Protein AF-A0A660Y3D9-F1 (afdb_monomer)

Sequence (81 aa):
MGDGSSGDPYLLLWRFGEGRLEGPRRLAWHRSSFHIQQTHVHPRFTEDAKGVVYTSDHTGYGNVYLVEVPDFEELPEHVHL

Foldseek 3Di:
DDQDDLVGGFDWDWDDDPNDIDAGFGQDRQNAPPPDPLQFFPWDADPVNQWIWTWHCPVPDIDIDIGGDDDNVPTHGDDDD

Nearest PDB structures (foldseek):
  3c5m-assembly3_C  TM=8.687E-01  e=6.116E-02  Vibrio parahaemolyticus RIMD 2210633
  3c5m-assembly2_B  TM=8.686E-01  e=6.884E-02  Vibrio parahaemolyticus RIMD 2210633
  1txd-assembly1_A  TM=3.829E-01  e=9.271E-01  Homo sapiens
  3f3p-assembly1_C  TM=4.117E-01  e=8.758E+00  Saccharomyces cerevisiae

Solvent-accessible surface area (backbone atoms only — not comparable to full-atom values): 4833 Å² total; per-residue (Å²): 111,46,63,68,40,84,93,47,35,26,33,31,41,55,50,78,55,96,94,40,79,45,75,49,22,45,76,43,79,49,52,35,79,61,83,45,79,83,23,34,41,78,71,40,68,43,98,84,58,52,29,36,39,30,30,23,28,66,87,78,52,67,44,81,48,76,44,76,52,72,63,74,86,77,39,50,78,62,74,93,126

Radius of gyration: 12.76 Å; Cα contacts (8 Å, |Δi|>4): 164; chains: 1; bounding box: 30×20×33 Å

Secondary structure (DSSP, 8-state):
-B---SSS-EEEEEEEETTEEEEEEEEEE------SGGGS---EE-TTSSEEEEEE-TTSS-EEEEEE---GGGSPBP---

Mean predicted aligned error: 2.74 Å

pLDDT: mean 95.61, std 6.39, range [54.03, 98.75]

Structure (mmCIF, N/CA/C/O backbone):
data_AF-A0A660Y3D9-F1
#
_entry.id   AF-A0A660Y3D9-F1
#
loop_
_atom_site.group_PDB
_atom_site.id
_atom_site.type_symbol
_atom_site.label_atom_id
_atom_site.label_alt_id
_atom_site.label_comp_id
_atom_site.label_asym_id
_atom_site.label_entity_id
_atom_site.label_seq_id
_atom_site.pdbx_PDB_ins_code
_atom_site.Cartn_x
_atom_site.Cartn_y
_atom_site.Cartn_z
_atom_site.occupancy
_atom_site.B_iso_or_equiv
_atom_site.auth_seq_id
_atom_site.auth_comp_id
_atom_site.auth_asym_id
_atom_site.auth_atom_id
_atom_site.pdbx_PDB_model_num
ATOM 1 N N . MET A 1 1 ? -4.190 5.838 3.129 1.00 93.56 1 MET A N 1
ATOM 2 C CA . MET A 1 1 ? -3.208 4.870 2.599 1.00 93.56 1 MET A CA 1
ATOM 3 C C . MET A 1 1 ? -2.206 5.643 1.756 1.00 93.56 1 MET A C 1
ATOM 5 O O . MET A 1 1 ? -2.575 6.696 1.245 1.00 93.56 1 MET A O 1
ATOM 9 N N . GLY A 1 2 ? -0.961 5.182 1.692 1.00 95.81 2 GLY A N 1
ATOM 10 C CA . GLY A 1 2 ? 0.140 5.841 0.989 1.00 95.81 2 GLY A CA 1
ATOM 11 C C . GLY A 1 2 ? 1.125 4.820 0.428 1.00 95.81 2 GLY A C 1
ATOM 12 O O . GLY A 1 2 ? 1.104 3.659 0.828 1.00 95.81 2 GLY A O 1
ATOM 13 N N . ASP A 1 3 ? 1.962 5.253 -0.502 1.00 96.81 3 ASP A N 1
ATOM 14 C CA . ASP A 1 3 ? 2.922 4.443 -1.261 1.00 96.81 3 ASP A CA 1
ATOM 15 C C . ASP A 1 3 ? 4.383 4.645 -0.831 1.00 96.81 3 ASP A C 1
ATOM 17 O O . ASP A 1 3 ? 5.303 4.213 -1.519 1.00 96.81 3 ASP A O 1
ATOM 21 N N . GLY A 1 4 ? 4.599 5.286 0.319 1.00 95.19 4 GLY A N 1
ATOM 22 C CA . GLY A 1 4 ? 5.920 5.409 0.921 1.00 95.19 4 GLY A CA 1
ATOM 23 C C . GLY A 1 4 ? 6.907 6.181 0.042 1.00 95.19 4 GLY A C 1
ATOM 24 O O . GLY A 1 4 ? 6.606 7.258 -0.470 1.00 95.19 4 GLY A O 1
ATOM 25 N N . SER A 1 5 ? 8.129 5.662 -0.074 1.00 94.25 5 SER A N 1
ATOM 26 C CA . SER A 1 5 ? 9.200 6.264 -0.876 1.00 94.25 5 SER A CA 1
ATOM 27 C C . SER A 1 5 ? 10.145 5.200 -1.438 1.00 94.25 5 SER A C 1
ATOM 29 O O . SER A 1 5 ? 10.001 4.013 -1.162 1.00 94.25 5 SER A 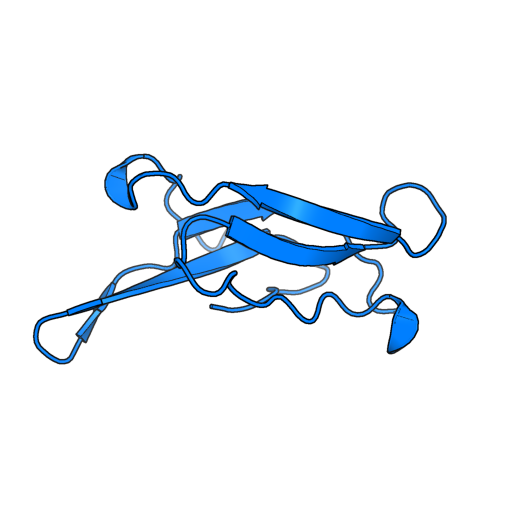O 1
ATOM 31 N N . SER A 1 6 ? 11.174 5.604 -2.186 1.00 91.06 6 SER A N 1
ATOM 32 C CA . SER A 1 6 ? 12.222 4.678 -2.638 1.00 91.0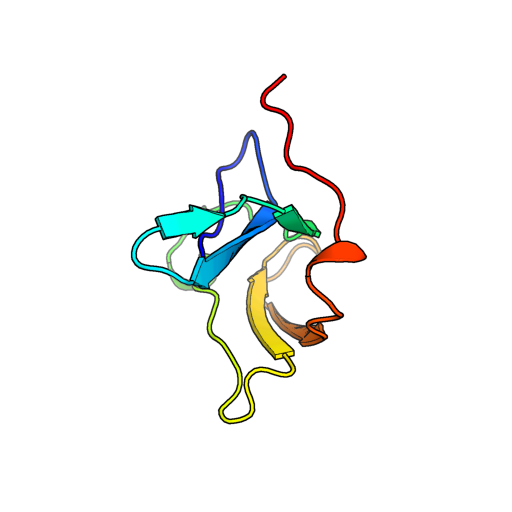6 6 SER A CA 1
ATOM 33 C C . SER A 1 6 ? 13.023 4.048 -1.486 1.00 91.06 6 SER A C 1
ATOM 35 O O . SER A 1 6 ? 13.467 2.908 -1.613 1.00 91.06 6 SER A O 1
ATOM 37 N N . GLY A 1 7 ? 13.194 4.762 -0.365 1.00 93.75 7 GLY A N 1
ATOM 38 C CA . GLY A 1 7 ? 13.855 4.257 0.848 1.00 93.75 7 GLY A CA 1
ATOM 39 C C . GLY A 1 7 ? 12.927 3.476 1.783 1.00 93.75 7 GLY A C 1
ATOM 40 O O . GLY A 1 7 ? 13.399 2.693 2.601 1.00 93.75 7 GLY A O 1
ATOM 41 N N . ASP A 1 8 ? 11.616 3.644 1.619 1.00 95.06 8 ASP A N 1
ATOM 42 C CA . ASP A 1 8 ? 10.570 2.972 2.393 1.00 95.06 8 ASP A CA 1
ATOM 43 C C . ASP A 1 8 ? 9.459 2.460 1.452 1.00 95.06 8 ASP A C 1
ATOM 45 O O . ASP A 1 8 ? 8.365 3.026 1.406 1.00 95.06 8 ASP A O 1
ATOM 49 N N . PRO A 1 9 ? 9.755 1.447 0.614 1.00 96.69 9 PRO A N 1
ATOM 50 C CA . PRO A 1 9 ? 8.922 1.083 -0.534 1.00 96.69 9 PRO A CA 1
ATOM 51 C C . PRO A 1 9 ? 7.792 0.115 -0.158 1.00 96.69 9 PRO A C 1
ATOM 53 O O . PRO A 1 9 ? 7.695 -1.005 -0.682 1.00 96.69 9 PRO A O 1
ATOM 56 N N . TYR A 1 10 ? 6.946 0.545 0.774 1.00 97.81 10 TYR A N 1
ATOM 57 C CA . TYR A 1 10 ? 5.779 -0.197 1.231 1.00 97.81 10 TYR A CA 1
ATOM 58 C C . TYR A 1 10 ? 4.478 0.560 0.963 1.00 97.81 10 TYR A C 1
ATOM 60 O O . TYR A 1 10 ? 4.395 1.776 1.101 1.00 97.81 10 TYR A O 1
ATOM 68 N N . LEU A 1 11 ? 3.422 -0.195 0.658 1.00 98.19 11 LEU A N 1
ATOM 69 C CA . LEU A 1 11 ? 2.055 0.285 0.794 1.00 98.19 11 LEU A CA 1
ATOM 70 C C . LEU A 1 11 ? 1.753 0.410 2.286 1.00 98.19 11 LEU A C 1
ATOM 72 O O . LEU A 1 11 ? 1.787 -0.580 3.020 1.00 98.19 11 LEU A O 1
ATOM 76 N N . LEU A 1 12 ? 1.471 1.629 2.726 1.00 97.81 12 LEU A N 1
ATOM 77 C CA . LEU A 1 12 ? 1.235 1.978 4.118 1.00 97.81 12 LEU A CA 1
ATOM 78 C C . LEU A 1 12 ? -0.263 2.163 4.360 1.00 97.81 12 LEU A C 1
ATOM 80 O O . LEU A 1 12 ? -0.926 3.004 3.740 1.00 97.81 12 LEU A O 1
ATOM 84 N N . LEU A 1 13 ? -0.811 1.365 5.271 1.00 97.50 13 LEU A N 1
ATOM 85 C CA . LEU A 1 13 ? -2.222 1.365 5.628 1.00 97.50 13 LEU A CA 1
ATOM 86 C C . LEU A 1 13 ? -2.434 2.088 6.956 1.00 97.50 13 LEU A C 1
ATOM 88 O O . LEU A 1 13 ? -1.753 1.808 7.937 1.00 97.50 13 LEU A O 1
ATOM 92 N N . TRP A 1 14 ? -3.422 2.978 6.992 1.00 96.75 14 TRP A N 1
ATOM 93 C CA . TRP A 1 14 ? -3.923 3.580 8.224 1.00 96.75 14 TRP A CA 1
ATOM 94 C C . TRP A 1 14 ? -5.378 3.186 8.399 1.00 96.75 14 TRP A C 1
ATOM 96 O O . TRP A 1 14 ? -6.123 3.146 7.414 1.00 96.75 14 TRP A O 1
ATOM 106 N N . ARG A 1 15 ? -5.785 2.978 9.647 1.00 96.06 15 ARG A N 1
ATOM 107 C CA . ARG A 1 15 ? -7.189 2.855 10.030 1.00 96.06 15 ARG A CA 1
ATOM 108 C C . ARG A 1 15 ? -7.661 4.184 10.601 1.00 96.06 15 ARG A C 1
ATOM 110 O O . ARG A 1 15 ? -6.983 4.773 11.434 1.00 96.06 15 ARG A O 1
ATOM 117 N N . PHE A 1 16 ? -8.815 4.665 10.155 1.00 95.00 16 PHE A N 1
ATOM 118 C CA . PHE A 1 16 ? -9.464 5.825 10.760 1.00 95.00 16 PHE A CA 1
ATOM 119 C C . PHE A 1 16 ? -10.620 5.356 11.643 1.00 95.00 16 PHE A C 1
A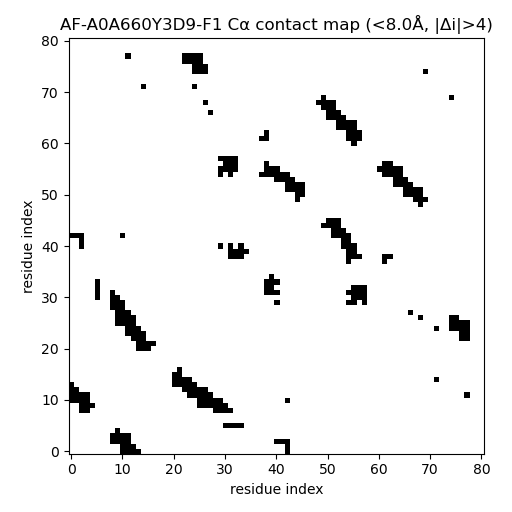TOM 121 O O . PHE A 1 16 ? -11.505 4.645 11.171 1.00 95.00 16 PHE A O 1
ATOM 128 N N . GLY A 1 17 ? -10.615 5.753 12.913 1.00 94.56 17 GLY A N 1
ATOM 129 C CA . GLY A 1 17 ? -11.648 5.415 13.891 1.00 94.56 17 GLY A CA 1
ATOM 130 C C . GLY A 1 17 ? -11.615 6.396 15.058 1.00 94.56 17 GLY A C 1
ATOM 131 O O . GLY A 1 17 ? -10.562 6.940 15.368 1.00 94.56 17 GLY A O 1
ATOM 132 N N . GLU A 1 18 ? -12.763 6.680 15.677 1.00 94.94 18 GLU A N 1
ATOM 133 C CA . GLU A 1 18 ? -12.865 7.615 16.819 1.00 94.94 18 GLU A CA 1
ATOM 134 C C . GLU A 1 18 ? -12.232 9.001 16.565 1.00 94.94 18 GLU A C 1
ATOM 136 O O . GLU A 1 18 ? -11.672 9.627 17.462 1.00 94.94 18 GLU A O 1
ATOM 141 N N . GLY A 1 19 ? -12.277 9.484 15.320 1.00 96.06 19 GLY A N 1
ATOM 142 C CA . GLY A 1 19 ? -11.689 10.774 14.948 1.00 96.06 19 GLY A CA 1
ATOM 143 C C . GLY A 1 19 ? -10.157 10.792 14.871 1.00 96.06 19 GLY A C 1
ATOM 144 O O . GLY A 1 19 ? -9.581 11.865 14.703 1.00 96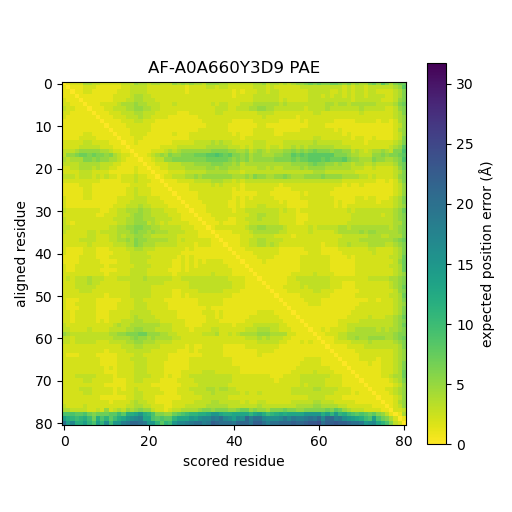.06 19 GLY A O 1
ATOM 145 N N . ARG A 1 20 ? -9.487 9.636 14.961 1.00 95.94 20 ARG A N 1
ATOM 146 C CA . ARG 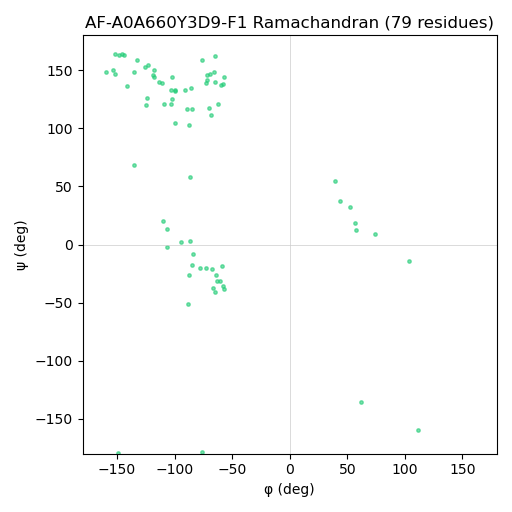A 1 20 ? -8.024 9.502 14.892 1.00 95.94 20 ARG A CA 1
ATOM 147 C C . ARG A 1 20 ? -7.584 8.513 13.816 1.00 95.94 20 ARG A C 1
ATOM 149 O O . ARG A 1 20 ? -8.307 7.582 13.466 1.00 95.94 20 ARG A O 1
ATOM 156 N N . LEU A 1 21 ? -6.376 8.730 13.300 1.00 94.50 21 LEU A N 1
ATOM 157 C CA . LEU A 1 21 ? -5.672 7.766 12.458 1.00 94.50 21 LEU A CA 1
ATOM 158 C C . LEU A 1 21 ? -4.798 6.865 13.334 1.00 94.50 21 LEU A C 1
ATOM 160 O O . LEU A 1 21 ? -4.050 7.352 14.178 1.00 94.50 21 LEU A O 1
ATOM 164 N N . GLU A 1 22 ? -4.877 5.565 13.098 1.00 95.69 22 GLU A N 1
ATOM 165 C CA . GLU A 1 22 ? -4.034 4.528 13.685 1.00 95.69 22 GLU A CA 1
ATOM 166 C C . GLU A 1 22 ? -3.116 3.940 12.601 1.00 95.69 22 GLU A C 1
ATOM 168 O O . GLU A 1 22 ? -3.558 3.718 11.469 1.00 95.69 22 GLU A O 1
ATOM 173 N N . GLY A 1 23 ? -1.846 3.687 12.935 1.00 93.94 23 GLY A N 1
ATOM 174 C CA . GLY A 1 23 ? -0.819 3.183 12.013 1.00 93.94 23 GLY A CA 1
ATOM 175 C C . GLY A 1 23 ? 0.293 4.207 11.703 1.00 93.94 23 GLY A C 1
ATOM 176 O O . GLY A 1 23 ? 0.459 5.161 12.466 1.00 93.94 23 GLY A O 1
ATOM 177 N N . PRO A 1 24 ? 1.040 4.044 10.588 1.00 96.00 24 PRO A N 1
ATOM 178 C CA . PRO A 1 24 ? 0.790 3.076 9.520 1.00 96.00 24 PRO A CA 1
ATOM 179 C C . PRO A 1 24 ? 1.175 1.633 9.864 1.00 96.00 24 PRO A C 1
ATOM 181 O O . PRO A 1 24 ? 2.036 1.373 10.701 1.00 96.00 24 PRO A O 1
ATOM 184 N N . ARG A 1 25 ? 0.575 0.686 9.142 1.00 97.44 25 ARG A N 1
ATOM 185 C CA . ARG A 1 25 ? 1.025 -0.708 9.045 1.00 97.44 25 ARG A CA 1
ATOM 186 C C . ARG A 1 25 ? 1.403 -1.046 7.605 1.00 97.44 25 ARG A C 1
ATOM 188 O O . ARG A 1 25 ? 0.868 -0.454 6.665 1.00 97.44 25 ARG A O 1
ATOM 195 N N . ARG A 1 26 ? 2.345 -1.971 7.421 1.00 97.88 26 ARG A N 1
ATOM 196 C CA . ARG A 1 26 ? 2.869 -2.347 6.095 1.00 97.88 26 ARG A CA 1
ATOM 197 C C . ARG A 1 26 ? 1.975 -3.400 5.447 1.00 97.88 26 ARG A C 1
ATOM 199 O O . ARG A 1 26 ? 1.885 -4.505 5.962 1.00 97.88 26 ARG A O 1
ATOM 206 N N . LEU A 1 27 ? 1.361 -3.068 4.311 1.00 98.25 27 LEU A N 1
ATOM 207 C CA . LEU A 1 27 ? 0.485 -3.970 3.555 1.00 98.25 27 LEU A CA 1
ATOM 208 C C . LEU A 1 27 ? 1.260 -4.818 2.540 1.00 98.25 27 LEU A C 1
ATOM 210 O O . LEU A 1 27 ? 1.124 -6.035 2.507 1.00 98.25 27 LEU A O 1
ATOM 214 N N . ALA A 1 28 ? 2.077 -4.181 1.703 1.00 98.00 28 ALA A N 1
ATOM 215 C CA . ALA A 1 28 ? 2.842 -4.869 0.667 1.00 98.00 28 ALA A CA 1
ATOM 216 C C . ALA A 1 28 ? 4.127 -4.113 0.353 1.00 98.00 28 ALA A C 1
ATOM 218 O O . ALA A 1 28 ? 4.149 -2.886 0.383 1.00 98.00 28 ALA A O 1
ATOM 219 N N . TRP A 1 29 ? 5.188 -4.835 0.011 1.00 97.25 29 TRP A N 1
ATOM 220 C CA . TRP A 1 29 ? 6.423 -4.248 -0.499 1.00 97.25 29 TRP A CA 1
ATOM 221 C C . TRP A 1 29 ? 6.317 -4.083 -2.017 1.00 97.25 29 TRP A C 1
ATOM 223 O O . TRP A 1 29 ? 6.420 -5.063 -2.751 1.00 97.25 29 TRP A O 1
ATOM 233 N N . HIS A 1 30 ? 6.069 -2.863 -2.498 1.00 97.38 30 HIS A N 1
ATOM 234 C CA . HIS A 1 30 ? 5.822 -2.635 -3.928 1.00 97.38 30 HIS A CA 1
ATOM 235 C C . HIS A 1 30 ? 7.114 -2.409 -4.722 1.00 97.38 30 HIS A C 1
ATOM 237 O O . HIS A 1 30 ? 7.111 -2.657 -5.923 1.00 97.38 30 HIS A O 1
ATOM 243 N N . ARG A 1 31 ? 8.200 -1.922 -4.093 1.00 96.31 31 ARG A N 1
ATOM 244 C CA . ARG A 1 31 ? 9.533 -1.693 -4.706 1.00 96.31 31 ARG A CA 1
ATOM 245 C C . ARG A 1 31 ? 9.499 -1.041 -6.103 1.00 96.31 31 ARG A C 1
ATOM 247 O O . ARG A 1 31 ? 10.289 -1.398 -6.974 1.00 96.31 31 ARG A O 1
ATOM 254 N N . SER A 1 32 ? 8.577 -0.102 -6.311 1.00 96.56 32 SER A N 1
ATOM 255 C CA . SER A 1 32 ? 8.521 0.669 -7.558 1.00 96.56 32 SER A CA 1
ATOM 256 C C . SER A 1 32 ? 9.721 1.611 -7.638 1.00 96.56 32 SER A C 1
ATOM 258 O O . SER A 1 32 ? 10.190 2.115 -6.616 1.00 96.56 32 SER A O 1
ATOM 260 N N . SER A 1 33 ? 10.214 1.853 -8.849 1.00 96.06 33 SER A N 1
ATOM 261 C CA . SER A 1 33 ? 11.301 2.793 -9.115 1.00 96.06 33 SER A CA 1
ATOM 262 C C . SER A 1 33 ? 10.891 4.263 -8.998 1.00 96.06 33 SER A C 1
ATOM 264 O O . SER A 1 33 ? 11.768 5.114 -8.861 1.00 96.06 33 SER A O 1
ATOM 266 N N . PHE A 1 34 ? 9.590 4.576 -9.087 1.00 95.38 34 PHE A N 1
ATOM 267 C CA . PHE A 1 34 ? 9.065 5.947 -9.205 1.00 95.38 34 PHE A CA 1
ATOM 268 C C . PHE A 1 34 ? 9.620 6.729 -10.417 1.00 95.38 34 PHE A C 1
ATOM 270 O O . PHE A 1 34 ? 9.546 7.956 -10.451 1.00 95.38 34 PHE A O 1
ATOM 277 N N . HIS A 1 35 ? 10.184 6.045 -11.421 1.00 95.19 35 HIS A N 1
ATOM 278 C CA . HIS A 1 35 ? 10.912 6.691 -12.518 1.00 95.19 35 HIS A CA 1
ATOM 279 C C . HIS A 1 35 ? 10.019 7.556 -13.424 1.00 95.19 35 HIS A C 1
ATOM 281 O O . HIS A 1 35 ? 10.441 8.623 -13.868 1.00 95.19 35 HIS A O 1
ATOM 287 N N . ILE A 1 36 ? 8.785 7.111 -13.689 1.00 95.88 36 ILE A N 1
ATOM 288 C CA . ILE A 1 36 ? 7.773 7.824 -14.485 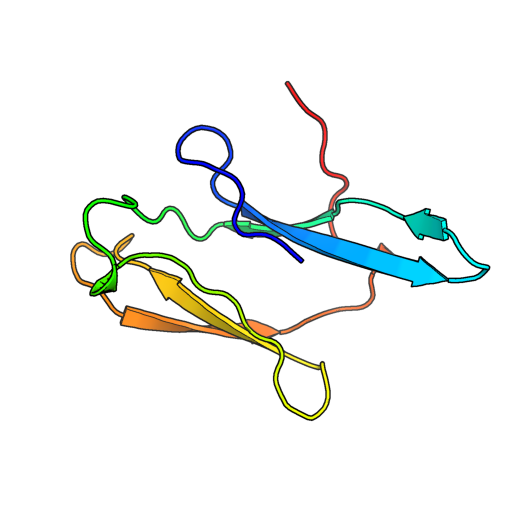1.00 95.88 36 ILE A CA 1
ATOM 289 C C . ILE A 1 36 ? 6.376 7.588 -13.900 1.00 95.88 36 ILE A C 1
ATOM 291 O O . ILE A 1 36 ? 6.154 6.641 -13.150 1.00 95.88 36 ILE A O 1
ATOM 295 N N . GLN A 1 37 ? 5.396 8.415 -14.273 1.00 96.50 37 GLN A N 1
ATOM 296 C CA . GLN A 1 37 ? 4.030 8.301 -13.739 1.00 96.50 37 GLN A CA 1
ATOM 297 C C . GLN A 1 37 ? 3.365 6.953 -14.037 1.00 96.50 37 GLN A C 1
ATOM 299 O O . GLN A 1 37 ? 2.599 6.458 -13.218 1.00 96.50 37 GLN A O 1
ATOM 304 N N . GLN A 1 38 ? 3.692 6.328 -15.167 1.00 95.56 38 GLN A N 1
ATOM 305 C CA . GLN A 1 38 ? 3.174 5.015 -15.545 1.00 95.56 38 GLN A CA 1
ATOM 306 C C . GLN A 1 38 ? 3.669 3.888 -14.637 1.00 95.56 38 GLN A C 1
ATOM 308 O O . GLN A 1 38 ? 3.038 2.841 -14.620 1.00 95.56 38 GLN A O 1
ATOM 313 N N . THR A 1 39 ? 4.780 4.068 -13.916 1.00 95.50 39 THR A N 1
ATOM 314 C CA . THR A 1 39 ? 5.270 3.099 -12.921 1.00 95.50 39 THR A CA 1
ATOM 315 C C . THR A 1 39 ? 5.050 3.577 -11.488 1.00 95.50 39 THR A C 1
ATOM 317 O O . THR A 1 39 ? 5.328 2.836 -10.545 1.00 95.50 39 THR A O 1
ATOM 320 N N . HIS A 1 40 ? 4.504 4.783 -11.303 1.00 97.50 40 HIS A N 1
ATOM 321 C CA . HIS A 1 40 ? 4.143 5.301 -9.992 1.00 97.50 40 HIS A CA 1
ATOM 322 C C . HIS A 1 40 ? 3.029 4.464 -9.362 1.00 97.50 40 HIS A C 1
ATOM 324 O O . HIS A 1 40 ? 2.096 4.042 -10.045 1.00 97.50 40 HIS A O 1
ATOM 330 N N . VAL A 1 41 ? 3.134 4.227 -8.056 1.00 98.44 41 VAL A N 1
ATOM 331 C CA . VAL A 1 41 ? 2.409 3.152 -7.371 1.00 98.44 41 VAL A CA 1
ATOM 332 C C . VAL A 1 41 ? 0.900 3.365 -7.395 1.00 98.44 41 VAL A C 1
ATOM 334 O O . VAL A 1 41 ? 0.162 2.408 -7.620 1.00 98.44 41 VAL A O 1
ATOM 337 N N . HIS A 1 42 ? 0.455 4.613 -7.200 1.00 97.88 42 HIS A N 1
ATOM 338 C CA . HIS A 1 42 ? -0.951 5.047 -7.269 1.00 97.88 42 HIS A CA 1
ATOM 339 C C . HIS A 1 42 ? -1.948 4.037 -6.669 1.00 97.88 42 HIS A C 1
ATOM 341 O O . HIS A 1 42 ? -2.884 3.606 -7.349 1.00 97.88 42 HIS A O 1
ATOM 347 N N . PRO A 1 43 ? -1.758 3.625 -5.405 1.00 98.19 43 PRO A N 1
ATOM 348 C CA . PRO A 1 43 ? -2.532 2.539 -4.832 1.00 98.19 43 PRO A CA 1
ATOM 349 C C . PRO A 1 43 ? -3.986 2.953 -4.551 1.00 98.19 43 PRO A C 1
ATOM 351 O O . PRO A 1 43 ? -4.276 4.073 -4.118 1.00 98.19 43 PRO A O 1
ATOM 354 N N . ARG A 1 44 ? -4.930 2.039 -4.791 1.00 98.31 44 ARG A N 1
ATOM 355 C CA . ARG A 1 44 ? -6.378 2.267 -4.657 1.00 98.31 44 ARG A CA 1
ATOM 356 C C . ARG A 1 44 ? -7.069 1.040 -4.081 1.00 98.31 44 ARG A C 1
ATOM 358 O O . ARG A 1 44 ? -6.801 -0.070 -4.521 1.00 98.31 44 ARG A O 1
ATOM 365 N N . PHE A 1 45 ? -7.983 1.241 -3.136 1.00 98.44 45 PHE A N 1
ATOM 366 C CA . PHE A 1 45 ? -8.834 0.153 -2.656 1.00 98.44 45 PHE A CA 1
ATOM 367 C C . PHE A 1 45 ? -9.773 -0.356 -3.755 1.00 98.44 45 PHE A C 1
ATOM 369 O O . PHE A 1 45 ? -10.224 0.420 -4.603 1.00 98.44 45 PHE A O 1
ATOM 376 N N . THR A 1 46 ? -10.095 -1.645 -3.696 1.00 98.38 46 THR A N 1
ATOM 377 C CA . THR A 1 46 ? -11.273 -2.218 -4.353 1.00 98.38 46 THR A CA 1
ATOM 378 C C . THR A 1 46 ? -12.552 -1.645 -3.742 1.00 98.38 46 THR A C 1
ATOM 380 O O . THR A 1 46 ? -12.539 -1.091 -2.642 1.00 98.38 46 THR A O 1
ATOM 383 N N . GLU A 1 47 ? -13.675 -1.772 -4.451 1.00 98.00 47 GLU A N 1
ATOM 384 C CA . GLU A 1 47 ? -14.972 -1.247 -3.997 1.00 98.00 47 GLU A CA 1
ATOM 385 C C . GLU A 1 47 ? -15.404 -1.816 -2.635 1.00 98.00 47 GLU A C 1
ATOM 387 O O . GLU A 1 47 ? -15.952 -1.096 -1.805 1.00 98.00 47 GLU A O 1
ATOM 392 N N . ASP A 1 48 ? -15.094 -3.087 -2.375 1.00 97.75 48 ASP A N 1
ATOM 393 C CA . ASP A 1 48 ? -15.385 -3.781 -1.118 1.00 97.75 48 ASP A CA 1
ATOM 394 C C . ASP A 1 48 ? -14.300 -3.612 -0.040 1.00 97.75 48 ASP A C 1
ATOM 396 O O . ASP A 1 48 ? -14.404 -4.206 1.033 1.00 97.75 48 ASP A O 1
ATOM 400 N N . ALA A 1 49 ? -13.258 -2.825 -0.325 1.00 96.06 49 ALA A N 1
ATOM 401 C CA . ALA A 1 49 ? -12.089 -2.591 0.520 1.00 96.06 49 ALA A CA 1
ATOM 402 C C . ALA A 1 49 ? -11.289 -3.848 0.928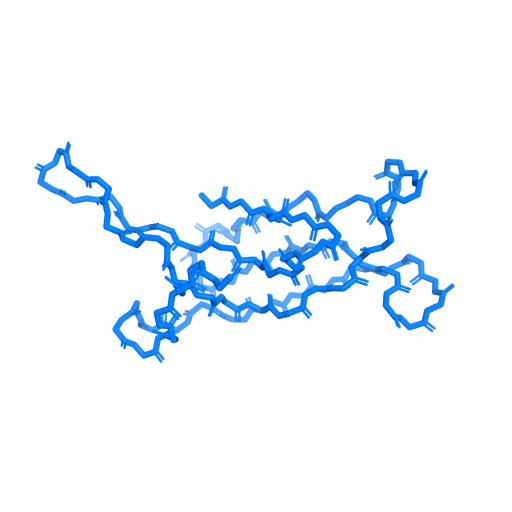 1.00 96.06 49 ALA A C 1
ATOM 404 O O . ALA A 1 49 ? -10.409 -3.748 1.783 1.00 96.06 49 ALA A O 1
ATOM 405 N N . LYS A 1 50 ? -11.529 -5.008 0.300 1.00 97.75 50 LYS A N 1
ATOM 406 C CA . LYS A 1 50 ? -10.795 -6.257 0.580 1.00 97.75 50 LYS A CA 1
ATOM 407 C C . LYS A 1 50 ? -9.476 -6.377 -0.170 1.00 97.75 50 LYS A C 1
ATOM 409 O O . LYS A 1 50 ? -8.712 -7.304 0.082 1.00 97.75 50 LYS A O 1
ATOM 414 N N . GLY A 1 51 ? -9.194 -5.463 -1.092 1.00 98.44 51 GLY A N 1
ATOM 415 C CA . GLY A 1 51 ? -7.947 -5.447 -1.836 1.00 98.44 51 GLY A CA 1
ATOM 416 C C . GLY A 1 51 ? -7.461 -4.042 -2.157 1.00 98.44 51 GLY A C 1
ATOM 417 O O . GLY A 1 51 ? -8.208 -3.064 -2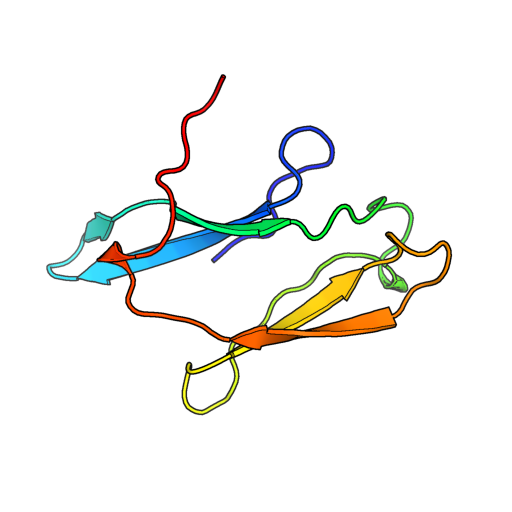.092 1.00 98.44 51 GLY A O 1
ATOM 418 N N . VAL A 1 52 ? -6.188 -3.948 -2.528 1.00 98.75 52 VAL A N 1
ATOM 419 C CA . VAL A 1 52 ? -5.552 -2.735 -3.043 1.00 98.75 52 VAL A CA 1
ATOM 420 C C . VAL A 1 52 ? -4.920 -3.027 -4.396 1.00 98.75 52 VAL A C 1
ATOM 422 O O . VAL A 1 52 ? -4.023 -3.863 -4.507 1.00 98.75 52 VAL A O 1
ATOM 425 N N . VAL A 1 53 ? -5.377 -2.307 -5.419 1.00 98.56 53 VAL A N 1
ATOM 426 C CA . VAL A 1 53 ? -4.769 -2.279 -6.750 1.00 98.56 53 VAL A CA 1
ATOM 427 C C . VAL A 1 53 ? -3.657 -1.238 -6.762 1.00 98.56 53 VAL A C 1
ATOM 429 O O . VAL A 1 53 ? -3.856 -0.125 -6.278 1.00 98.56 53 VAL A O 1
ATOM 432 N N . TYR A 1 54 ? -2.498 -1.580 -7.316 1.00 98.62 54 TYR A N 1
ATOM 433 C CA . TYR A 1 54 ? -1.360 -0.670 -7.439 1.00 98.62 54 T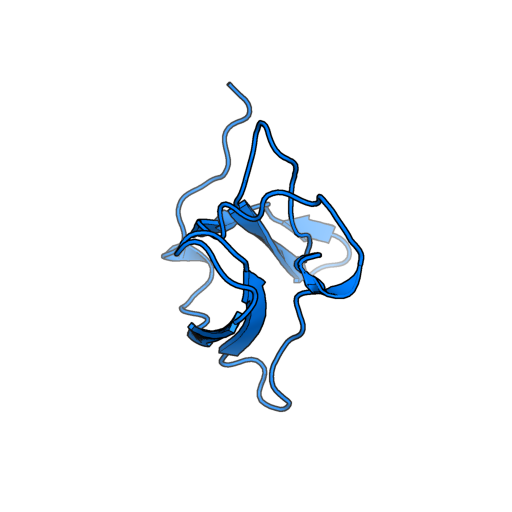YR A CA 1
ATOM 434 C C . TYR A 1 54 ? -0.481 -1.024 -8.640 1.00 98.62 54 TYR A C 1
ATOM 436 O O . TYR A 1 54 ? -0.545 -2.134 -9.171 1.00 98.62 54 TYR A O 1
ATOM 444 N N . THR A 1 55 ? 0.371 -0.089 -9.046 1.00 98.38 55 THR A N 1
ATOM 445 C CA . THR A 1 55 ? 1.355 -0.295 -10.111 1.00 98.38 55 THR A CA 1
ATOM 446 C C . THR A 1 55 ? 2.750 -0.521 -9.532 1.00 98.38 55 THR A C 1
ATOM 448 O O . THR A 1 55 ? 3.135 0.079 -8.530 1.00 98.38 55 THR A O 1
ATOM 451 N N . SER A 1 56 ? 3.549 -1.379 -10.160 1.00 98.06 56 SER A N 1
ATOM 452 C CA . SER A 1 56 ? 4.967 -1.523 -9.826 1.00 98.06 56 SER A CA 1
ATOM 453 C C . SER A 1 56 ? 5.775 -2.032 -11.014 1.00 98.06 56 SER A C 1
ATOM 455 O O . SER A 1 56 ? 5.273 -2.787 -11.846 1.00 98.06 56 SER A O 1
ATOM 457 N N . ASP A 1 57 ? 7.043 -1.641 -11.071 1.00 97.50 57 ASP A N 1
ATOM 458 C CA . ASP A 1 57 ? 8.043 -2.136 -12.012 1.00 97.50 57 ASP A CA 1
ATOM 459 C C . ASP A 1 57 ? 9.130 -2.998 -11.354 1.00 97.50 57 ASP A C 1
ATOM 461 O O . ASP A 1 57 ? 10.189 -3.216 -11.940 1.00 97.50 57 ASP A O 1
ATOM 465 N N . HIS A 1 58 ? 8.867 -3.553 -10.164 1.00 96.56 58 HIS A N 1
ATOM 466 C CA . HIS A 1 58 ? 9.842 -4.360 -9.417 1.00 96.56 58 HIS A CA 1
ATOM 467 C C . HIS A 1 58 ? 10.351 -5.606 -10.168 1.00 96.56 58 HIS A C 1
ATOM 469 O O . HIS A 1 58 ? 11.398 -6.147 -9.815 1.00 96.56 58 HIS A O 1
ATOM 475 N N . THR A 1 59 ? 9.634 -6.058 -11.201 1.00 96.50 59 THR A N 1
ATOM 476 C CA . THR A 1 59 ? 10.017 -7.174 -12.083 1.00 96.50 59 THR A CA 1
ATOM 477 C C . THR A 1 59 ? 10.747 -6.727 -13.359 1.00 96.50 59 THR A C 1
ATOM 479 O O . THR A 1 59 ? 11.085 -7.562 -14.194 1.00 96.50 59 THR A O 1
ATOM 482 N N . GLY A 1 60 ? 11.000 -5.425 -13.525 1.00 95.50 60 GLY A N 1
ATOM 483 C CA . GLY A 1 60 ? 11.677 -4.820 -14.679 1.00 95.50 60 GLY A CA 1
ATOM 484 C C . GLY A 1 60 ? 10.748 -4.107 -15.670 1.00 95.50 60 GLY A C 1
ATOM 485 O O . GLY A 1 60 ? 11.227 -3.313 -16.475 1.00 95.50 60 GLY A O 1
ATOM 486 N N . TYR A 1 61 ? 9.432 -4.332 -15.592 1.00 96.12 61 TYR A N 1
ATOM 487 C CA . TYR A 1 61 ? 8.417 -3.646 -16.403 1.00 96.12 61 TYR A CA 1
ATOM 488 C C . TYR A 1 61 ? 7.236 -3.208 -15.539 1.00 96.12 61 TYR A C 1
ATOM 490 O O . TYR A 1 61 ? 6.876 -3.906 -14.591 1.00 96.12 61 TYR A O 1
ATOM 498 N N . GLY A 1 62 ? 6.597 -2.091 -15.901 1.00 97.12 62 GLY A N 1
ATOM 499 C CA . GLY A 1 62 ? 5.385 -1.615 -15.234 1.00 97.12 62 GLY A CA 1
ATOM 500 C C . GLY A 1 62 ? 4.229 -2.605 -15.380 1.00 97.12 62 GLY A C 1
ATOM 501 O O . GLY A 1 62 ? 3.814 -2.919 -16.493 1.00 97.12 62 GLY A O 1
ATOM 502 N N . ASN A 1 63 ? 3.715 -3.082 -14.251 1.00 98.00 63 ASN A N 1
ATOM 503 C CA . ASN A 1 63 ? 2.600 -4.018 -14.151 1.00 98.00 63 ASN A CA 1
ATOM 504 C C . ASN A 1 63 ? 1.589 -3.536 -13.105 1.00 98.00 63 ASN A C 1
ATOM 506 O O . ASN A 1 63 ? 1.941 -2.782 -12.197 1.00 98.00 63 ASN A O 1
ATOM 510 N N . VAL A 1 64 ? 0.351 -4.020 -13.216 1.00 98.12 64 VAL A N 1
ATOM 511 C CA . VAL A 1 64 ? -0.715 -3.799 -12.231 1.00 98.12 64 VAL A CA 1
ATOM 512 C C . VAL A 1 64 ? -0.838 -5.033 -11.344 1.00 98.12 64 VAL A C 1
ATOM 514 O O . VAL A 1 64 ? -0.917 -6.156 -11.840 1.00 98.12 64 VAL A O 1
ATOM 517 N N . TYR A 1 65 ? -0.879 -4.812 -10.037 1.00 98.56 65 TYR A N 1
ATOM 518 C CA . TYR A 1 65 ? -0.983 -5.841 -9.011 1.00 98.56 65 TYR A CA 1
ATOM 519 C C . TYR A 1 65 ? -2.212 -5.592 -8.139 1.00 98.56 65 TYR A C 1
ATOM 521 O O . TYR A 1 65 ? -2.658 -4.454 -7.990 1.00 98.56 65 TYR A O 1
ATOM 529 N N . LEU A 1 66 ? -2.731 -6.661 -7.539 1.00 98.62 66 LEU A N 1
ATOM 530 C CA . LEU A 1 66 ? -3.761 -6.631 -6.506 1.00 98.62 66 LEU A CA 1
ATOM 531 C C . LEU A 1 66 ? -3.214 -7.372 -5.286 1.00 98.62 66 LEU A C 1
ATOM 533 O O . LEU A 1 66 ? -2.767 -8.510 -5.414 1.00 98.62 66 LEU A O 1
ATOM 537 N N . VAL A 1 67 ? -3.238 -6.728 -4.123 1.00 98.56 67 VAL A N 1
ATOM 538 C CA . VAL A 1 67 ? -2.940 -7.366 -2.833 1.00 98.56 67 VAL A CA 1
ATOM 539 C C . VAL A 1 67 ? -4.197 -7.387 -1.975 1.00 98.56 67 VAL A C 1
ATOM 541 O O . VAL A 1 67 ? -4.949 -6.414 -1.973 1.00 98.56 67 VAL A O 1
ATOM 544 N N . GLU A 1 68 ? -4.435 -8.487 -1.270 1.00 98.56 68 GLU A N 1
ATOM 545 C CA . GLU A 1 68 ? -5.535 -8.599 -0.310 1.00 98.56 68 GLU A CA 1
ATOM 546 C C . GLU A 1 68 ? -5.251 -7.758 0.938 1.00 98.56 68 GLU A C 1
ATOM 548 O O . GLU A 1 68 ? -4.103 -7.609 1.358 1.00 98.56 68 GLU A O 1
ATOM 553 N N . VAL A 1 69 ? -6.302 -7.194 1.526 1.00 98.31 69 VAL A N 1
ATOM 554 C CA . VAL A 1 69 ? -6.246 -6.435 2.776 1.00 98.31 69 VAL A CA 1
ATOM 555 C C . VAL A 1 69 ? -6.711 -7.361 3.902 1.00 98.31 69 VAL A C 1
ATOM 557 O O . VAL A 1 69 ? -7.912 -7.620 3.992 1.00 98.31 69 VAL A O 1
ATOM 560 N N . PRO A 1 70 ? -5.793 -7.883 4.736 1.00 97.56 70 PRO A N 1
ATOM 561 C CA . PRO A 1 70 ? -6.161 -8.680 5.900 1.00 97.56 70 PRO A CA 1
ATOM 562 C C . PRO A 1 70 ? -6.686 -7.782 7.028 1.00 97.56 70 PRO A C 1
ATOM 564 O O . PRO A 1 70 ? -6.743 -6.551 6.899 1.00 97.56 70 PRO A O 1
ATOM 567 N N . ASP A 1 71 ? -7.022 -8.396 8.160 1.00 97.44 71 ASP A N 1
ATOM 568 C CA . ASP A 1 71 ? -7.346 -7.653 9.371 1.00 97.44 71 ASP A CA 1
ATOM 569 C C . ASP A 1 71 ? -6.171 -6.748 9.769 1.00 97.44 71 ASP A C 1
ATOM 571 O O . ASP A 1 71 ? -4.995 -7.119 9.690 1.00 97.44 71 ASP A O 1
ATOM 575 N N . PHE A 1 72 ? -6.488 -5.520 10.183 1.00 96.75 72 PHE A N 1
ATOM 576 C CA . PHE A 1 72 ? -5.486 -4.475 10.403 1.00 96.75 72 PHE A CA 1
ATOM 577 C C . PHE A 1 72 ? -4.425 -4.910 11.422 1.00 96.75 72 PHE A C 1
ATOM 579 O O . PHE A 1 72 ? -3.239 -4.642 11.251 1.00 96.75 72 PHE A O 1
ATOM 586 N N . GLU A 1 73 ? -4.846 -5.625 12.458 1.00 96.88 73 GLU A N 1
ATOM 587 C CA . GLU A 1 73 ? -4.022 -6.146 13.540 1.00 96.88 73 GLU A CA 1
ATOM 588 C C . GLU A 1 73 ? -2.984 -7.178 13.085 1.00 96.88 73 GLU A C 1
ATOM 590 O O . GLU A 1 73 ? -1.939 -7.287 13.730 1.00 96.88 73 GLU A O 1
ATOM 595 N N . GLU A 1 74 ? -3.232 -7.888 11.982 1.00 97.38 74 GLU A N 1
ATOM 596 C CA . GLU A 1 74 ? -2.315 -8.891 11.421 1.00 97.38 74 GLU A CA 1
ATOM 597 C C . GLU A 1 74 ? -1.160 -8.254 10.643 1.00 97.38 74 GLU A C 1
ATOM 599 O O . GLU A 1 74 ? -0.110 -8.872 10.449 1.00 97.38 74 GLU A O 1
ATOM 604 N N . LEU A 1 75 ? -1.324 -7.002 10.206 1.00 97.31 75 LEU A N 1
ATOM 605 C CA . LEU A 1 75 ? -0.292 -6.307 9.451 1.00 97.31 75 LEU A CA 1
ATOM 606 C C . LEU A 1 75 ? 0.876 -5.902 10.361 1.00 97.31 75 LEU A C 1
ATOM 608 O O . LEU A 1 75 ? 0.649 -5.373 11.456 1.00 97.31 75 LEU A O 1
ATOM 612 N N . PRO A 1 76 ? 2.133 -6.048 9.906 1.00 96.62 76 PRO A N 1
ATOM 613 C CA . PRO A 1 76 ? 3.289 -5.586 10.658 1.00 96.62 76 PRO A CA 1
ATOM 614 C C . PRO A 1 76 ? 3.229 -4.081 10.924 1.00 96.62 76 PRO A C 1
ATOM 616 O O . PRO A 1 76 ? 2.961 -3.289 10.011 1.00 96.62 76 PRO A O 1
ATOM 619 N N . GLU A 1 77 ? 3.581 -3.676 12.145 1.00 95.25 77 GLU A N 1
ATOM 620 C CA . GLU A 1 77 ? 3.817 -2.267 12.452 1.00 95.25 77 GLU A CA 1
ATOM 621 C C . GLU A 1 77 ? 4.900 -1.693 11.529 1.00 95.25 77 GLU A C 1
ATOM 623 O O . GLU A 1 77 ? 5.857 -2.373 11.114 1.00 95.25 77 GLU A O 1
ATOM 628 N N . HIS A 1 78 ? 4.712 -0.429 11.159 1.00 92.69 78 HIS A N 1
ATOM 629 C CA . HIS A 1 78 ? 5.728 0.353 10.480 1.00 92.69 78 HIS A CA 1
ATOM 630 C C . HIS A 1 78 ? 6.583 1.054 11.532 1.00 92.69 78 HIS A C 1
ATOM 632 O O . HIS A 1 78 ? 6.094 1.874 12.302 1.00 92.69 78 HIS A O 1
ATOM 638 N N . VAL A 1 79 ? 7.864 0.706 11.573 1.00 82.50 79 VAL A N 1
ATOM 639 C CA . VAL A 1 79 ? 8.868 1.397 12.381 1.00 82.50 79 VAL A CA 1
ATOM 640 C C . VAL A 1 79 ? 9.777 2.151 11.424 1.00 82.50 79 VAL A C 1
ATOM 642 O O . VAL A 1 79 ? 10.378 1.544 10.540 1.00 82.50 79 VAL A O 1
ATOM 645 N N . HIS A 1 80 ? 9.852 3.472 11.584 1.00 62.22 80 HIS A N 1
ATOM 646 C CA . HIS A 1 80 ? 10.868 4.279 10.915 1.00 62.22 80 HIS A CA 1
ATOM 647 C C . HIS A 1 80 ? 12.225 3.910 11.526 1.00 62.22 80 HIS A C 1
ATOM 649 O O . HIS A 1 80 ? 12.447 4.163 12.712 1.00 62.22 80 HIS A O 1
ATOM 655 N N . LEU A 1 81 ? 13.082 3.255 10.741 1.00 54.03 81 LEU A N 1
ATOM 656 C CA . LEU A 1 81 ? 14.492 3.028 11.067 1.00 54.03 81 LEU A CA 1
ATOM 657 C C . LEU A 1 81 ? 15.349 4.133 10.452 1.00 54.03 81 LEU A C 1
ATOM 659 O O . LEU A 1 81 ? 15.053 4.519 9.299 1.00 54.03 81 LEU A O 1
#